Protein AF-A0A968FG43-F1 (afdb_monomer)

Radius of gyration: 19.06 Å; Cα contacts (8 Å, |Δi|>4): 86; chains: 1; bounding box: 48×20×45 Å

Foldseek 3Di:
DVVVVDDDDPPWAFPDDDCFWTATPVGDIGGHNDDDDDDDDAADPVQCPDPPQDDVRSDGDADPVRAGPPDRVD

Sequence (74 aa):
LEHRDIGYRTSAAVSKITESSVELANGEVLNSRYSMVIPPLAGVAAVARSPGLSNPKGFVLTDEGFRHEAIENV

Mean predicted aligned error: 4.42 Å

Nearest PDB structures (foldseek):
  3szf-assembly1_A-2  TM=7.725E-01  e=8.372E-03  Acidithiobacillus ferrooxidans ATCC 23270
  3t31-assembly1_A-2  TM=7.790E-01  e=1.017E-02  Acidithiobacillus ferrooxidans ATCC 23270
  3szw-assembly1_A-2  TM=7.715E-01  e=1.158E-02  Acidithiobacillus ferrooxidans ATCC 23270
  3sx6-assembly1_A-2  TM=7.799E-01  e=1.235E-02  Acidithiobacillus ferrooxidans ATCC 23270
  6rui-assembly1_Q  TM=3.130E-01  e=7.562E+00  Saccharomyces cerevisiae

pLDDT: mean 94.05, std 5.45, range [64.69, 97.75]

Solvent-accessible surface area (backbone atoms only — not comparable to full-atom values): 4940 Å² total; per-residue (Å²): 94,68,96,71,78,47,86,85,79,80,97,74,48,81,67,46,76,57,88,52,32,39,33,31,69,89,70,52,75,43,83,34,89,76,84,89,77,84,73,89,86,72,40,51,67,72,45,50,68,38,86,91,55,35,47,101,66,15,46,69,59,55,50,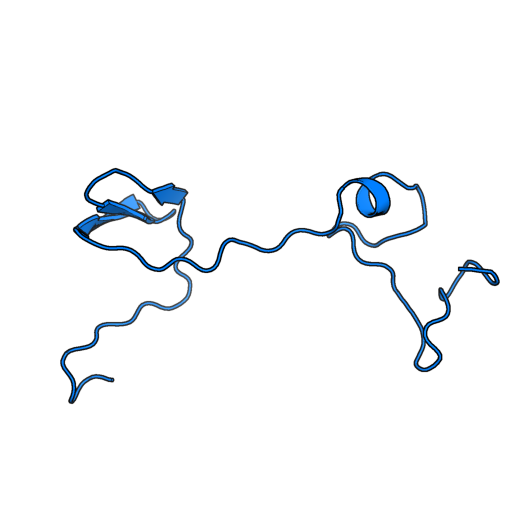99,84,63,37,31,83,87,42,93,93,82

Secondary structure (DSSP, 8-state):
-GGGT----SS--EEEE-SSEEEETTS-EEE-SS----PPP---HHHHTSTTTS-TTS---B-TTS-BSS-TT-

Structure (mmCIF, N/CA/C/O backbone):
data_AF-A0A968FG43-F1
#
_entry.id   AF-A0A968FG43-F1
#
loop_
_atom_site.group_PDB
_atom_site.id
_atom_site.type_symbol
_atom_site.label_atom_id
_atom_site.label_alt_id
_atom_site.label_comp_id
_atom_site.label_asym_id
_atom_site.label_entity_id
_atom_site.label_seq_id
_atom_site.pdbx_PDB_ins_code
_atom_site.Cartn_x
_atom_site.Cartn_y
_atom_site.Cartn_z
_atom_site.occupancy
_atom_site.B_iso_or_equiv
_atom_site.auth_seq_id
_atom_site.auth_comp_id
_atom_site.auth_asym_id
_atom_site.auth_atom_id
_atom_site.pdbx_PDB_model_num
ATOM 1 N N . LEU A 1 1 ? -24.794 2.991 1.824 1.00 64.69 1 LEU A N 1
ATOM 2 C CA . LEU A 1 1 ? -24.186 2.508 3.085 1.00 64.69 1 LEU A CA 1
ATOM 3 C C . LEU A 1 1 ? -24.914 3.077 4.297 1.00 64.69 1 LEU A C 1
ATOM 5 O O . LEU A 1 1 ? -25.251 2.309 5.181 1.00 64.69 1 LEU A O 1
ATOM 9 N N . GLU A 1 2 ? -25.251 4.366 4.286 1.00 65.81 2 GLU A N 1
ATOM 10 C CA . GLU A 1 2 ? -25.899 5.050 5.420 1.00 65.81 2 GLU A CA 1
ATOM 11 C C . GLU A 1 2 ? -27.258 4.463 5.825 1.00 65.81 2 GLU A C 1
ATOM 13 O O . GLU A 1 2 ? -27.482 4.204 6.994 1.00 65.81 2 GLU A O 1
ATOM 18 N N . HIS A 1 3 ? -28.109 4.093 4.865 1.00 81.81 3 HIS A N 1
ATOM 19 C CA . HIS A 1 3 ? -29.390 3.412 5.125 1.00 81.81 3 HIS A CA 1
ATOM 20 C C . HIS A 1 3 ? -29.254 1.979 5.685 1.00 81.81 3 HIS A C 1
ATOM 22 O O . HIS A 1 3 ? -30.252 1.284 5.850 1.00 81.81 3 HIS A O 1
ATOM 28 N N . ARG A 1 4 ? -28.021 1.493 5.870 1.00 90.69 4 ARG A N 1
ATOM 29 C CA . ARG A 1 4 ? -27.696 0.172 6.427 1.00 90.69 4 ARG A CA 1
ATOM 30 C C . ARG A 1 4 ? -26.845 0.283 7.696 1.00 90.69 4 ARG A C 1
ATOM 32 O O . ARG A 1 4 ? -26.251 -0.713 8.091 1.00 90.69 4 ARG A O 1
ATOM 39 N N . ASP A 1 5 ? -26.725 1.488 8.258 1.00 90.94 5 ASP A N 1
ATOM 40 C CA . ASP A 1 5 ? -25.911 1.787 9.440 1.00 90.94 5 ASP A CA 1
ATOM 41 C C . ASP A 1 5 ? -24.428 1.395 9.294 1.00 90.94 5 ASP A C 1
ATOM 43 O O . ASP A 1 5 ? -23.752 1.030 10.256 1.00 90.94 5 ASP A O 1
ATOM 47 N N . ILE A 1 6 ? -23.889 1.485 8.069 1.00 92.81 6 ILE A N 1
ATOM 48 C CA . ILE A 1 6 ? -22.467 1.243 7.793 1.00 92.81 6 ILE A CA 1
ATOM 49 C C . ILE A 1 6 ? -21.748 2.586 7.658 1.00 92.81 6 ILE A C 1
ATOM 51 O O . ILE A 1 6 ? -21.878 3.271 6.639 1.00 92.81 6 ILE A O 1
ATOM 55 N N . GLY A 1 7 ? -20.953 2.935 8.671 1.00 91.75 7 GLY A N 1
ATOM 56 C CA . GLY A 1 7 ? -20.029 4.066 8.613 1.00 91.75 7 GLY A CA 1
ATOM 57 C C . GLY A 1 7 ? -18.833 3.779 7.702 1.00 91.75 7 GLY A C 1
ATOM 58 O O . GLY A 1 7 ? -18.340 2.652 7.645 1.00 91.75 7 GLY A O 1
ATOM 59 N N . TYR A 1 8 ? -18.339 4.800 7.003 1.00 94.06 8 TYR A N 1
ATOM 60 C CA . TYR A 1 8 ? -17.155 4.698 6.150 1.00 94.06 8 TYR A CA 1
ATOM 61 C C . TYR A 1 8 ? -16.214 5.881 6.378 1.00 94.06 8 TYR A C 1
ATOM 63 O O . TYR A 1 8 ? -16.628 6.957 6.802 1.00 94.06 8 TYR A O 1
ATOM 71 N N . ARG A 1 9 ? -14.927 5.661 6.108 1.00 94.00 9 ARG A N 1
ATOM 72 C CA . ARG A 1 9 ? -13.870 6.670 6.195 1.00 94.00 9 ARG A CA 1
ATOM 73 C C . ARG A 1 9 ? -13.026 6.585 4.938 1.00 94.00 9 ARG A C 1
ATOM 75 O O . ARG A 1 9 ? -12.595 5.499 4.557 1.00 94.00 9 ARG A O 1
ATOM 82 N N . THR A 1 10 ? -12.791 7.719 4.298 1.00 95.38 10 THR A N 1
ATOM 83 C CA . THR A 1 10 ? -11.846 7.831 3.184 1.00 95.38 10 THR A CA 1
ATOM 84 C C . THR A 1 10 ? -10.502 8.318 3.703 1.00 95.38 10 THR A C 1
ATOM 86 O O . THR A 1 10 ? -10.437 8.943 4.760 1.00 95.38 10 THR A O 1
ATOM 89 N N . SER A 1 11 ? -9.426 8.048 2.963 1.00 95.44 11 SER A N 1
ATOM 90 C CA . SER A 1 11 ? -8.071 8.483 3.343 1.00 95.44 11 SER A CA 1
ATOM 91 C C . SER A 1 11 ? -7.618 7.970 4.721 1.00 95.44 11 SER A C 1
ATOM 93 O O . SER A 1 11 ? -6.781 8.585 5.375 1.00 95.44 11 SER A O 1
ATOM 95 N N . ALA A 1 12 ? -8.169 6.836 5.161 1.00 95.44 12 ALA A N 1
ATOM 96 C CA . ALA A 1 12 ? -7.792 6.155 6.390 1.00 95.44 12 ALA A CA 1
ATOM 97 C C . ALA A 1 12 ? -6.733 5.088 6.088 1.00 95.44 12 ALA A C 1
ATOM 99 O O . ALA A 1 12 ? -6.964 4.188 5.282 1.00 95.44 12 ALA A O 1
ATOM 100 N N . ALA A 1 13 ? -5.585 5.176 6.753 1.00 95.88 13 ALA A N 1
ATOM 101 C CA . ALA A 1 13 ? -4.558 4.143 6.728 1.00 95.88 13 ALA A CA 1
ATOM 102 C C . ALA A 1 13 ? -4.535 3.429 8.079 1.00 95.88 13 ALA A C 1
ATOM 104 O O . ALA A 1 13 ? -4.495 4.088 9.116 1.00 95.88 13 ALA A O 1
ATOM 105 N N . VAL A 1 14 ? -4.550 2.098 8.070 1.00 96.25 14 VAL A N 1
ATOM 106 C CA . VAL A 1 14 ? -4.371 1.295 9.286 1.00 96.25 14 VAL A CA 1
ATOM 107 C C . VAL A 1 14 ? -2.899 1.335 9.683 1.00 96.25 14 VAL A C 1
ATOM 109 O O . VAL A 1 14 ? -2.036 1.021 8.865 1.00 96.25 14 VAL A O 1
ATOM 112 N N . SER A 1 15 ? -2.611 1.712 10.927 1.00 96.75 15 SER A N 1
ATOM 113 C CA . SER A 1 15 ? -1.256 1.698 11.487 1.00 96.75 15 SER A CA 1
ATOM 114 C C . SER A 1 15 ? -0.997 0.441 12.313 1.00 96.75 15 SER A C 1
ATOM 116 O O . SER A 1 15 ? 0.111 -0.095 12.285 1.00 96.75 15 SER A O 1
ATOM 118 N N . LYS A 1 16 ? -2.012 -0.052 13.032 1.00 96.56 16 LYS A N 1
ATOM 119 C CA . LYS A 1 16 ? -1.886 -1.213 13.914 1.00 96.56 16 LYS A CA 1
ATOM 120 C C . LYS A 1 16 ? -3.219 -1.930 14.094 1.00 96.56 16 LYS A C 1
ATOM 122 O O . LYS A 1 16 ? -4.275 -1.310 14.171 1.00 96.56 16 LYS A O 1
ATOM 127 N N . ILE A 1 17 ? -3.153 -3.254 14.183 1.00 96.62 17 ILE A N 1
ATOM 128 C CA . ILE A 1 17 ? -4.287 -4.115 14.527 1.00 96.62 17 ILE A CA 1
ATOM 129 C C . ILE A 1 17 ? -3.980 -4.733 15.888 1.00 96.62 17 ILE A C 1
ATOM 131 O O . ILE A 1 17 ? -2.874 -5.231 16.105 1.00 96.62 17 ILE A O 1
ATOM 135 N N . THR A 1 18 ? -4.939 -4.672 16.805 1.00 96.25 18 THR A N 1
ATOM 136 C CA . THR A 1 18 ? -4.858 -5.305 18.125 1.00 96.25 18 THR A CA 1
ATOM 137 C C . THR A 1 18 ? -5.890 -6.428 18.231 1.00 96.25 18 THR A C 1
ATOM 139 O O . THR A 1 18 ? -6.619 -6.707 17.280 1.00 96.25 18 THR A O 1
ATOM 142 N N . GLU A 1 19 ? -5.963 -7.081 19.390 1.00 96.50 19 GLU A N 1
ATOM 143 C CA . GLU A 1 19 ? -6.981 -8.102 19.661 1.00 96.50 19 GLU A CA 1
ATOM 144 C C . GLU A 1 19 ? -8.417 -7.551 19.593 1.00 96.50 19 GLU A C 1
ATOM 146 O O . GLU A 1 19 ? -9.339 -8.281 19.237 1.00 96.50 19 GLU A O 1
ATOM 151 N N . SER A 1 20 ? -8.618 -6.270 19.918 1.00 97.31 20 SER A N 1
ATOM 152 C CA . SER A 1 20 ? -9.951 -5.675 20.091 1.00 97.31 20 SER A CA 1
ATOM 153 C C . SER A 1 20 ? -10.143 -4.328 19.389 1.00 97.31 20 SER A C 1
ATOM 155 O O . SER A 1 20 ? -11.184 -3.681 19.556 1.00 97.31 20 SER A O 1
ATOM 157 N N . SER A 1 21 ? -9.168 -3.879 18.594 1.00 97.56 21 SER A N 1
ATOM 158 C CA . SER A 1 21 ? -9.237 -2.602 17.886 1.00 97.56 21 SER A CA 1
ATOM 159 C C . SER A 1 21 ? -8.384 -2.539 16.617 1.00 97.56 21 SER A C 1
ATOM 161 O O . SER A 1 21 ? -7.461 -3.328 16.401 1.00 97.56 21 SER A O 1
ATOM 163 N N . VAL A 1 22 ? -8.691 -1.548 15.782 1.00 97.50 22 VAL A N 1
ATOM 164 C CA . VAL A 1 22 ? -7.867 -1.100 14.658 1.00 97.50 22 VAL A CA 1
ATOM 165 C C . VAL A 1 22 ? -7.484 0.354 14.908 1.00 97.50 22 VAL A C 1
ATOM 167 O O . VAL A 1 22 ? -8.352 1.217 15.029 1.00 97.50 22 VAL A O 1
ATOM 170 N N . GLU A 1 23 ? -6.187 0.622 14.998 1.00 97.62 23 GLU A N 1
ATOM 171 C CA . GLU A 1 23 ? -5.635 1.969 15.125 1.00 97.62 23 GLU A CA 1
ATOM 172 C C . GLU A 1 23 ? -5.332 2.513 13.721 1.00 97.62 23 GLU A C 1
ATOM 174 O O . GLU A 1 23 ? -4.749 1.825 12.872 1.00 97.62 23 GLU A O 1
ATOM 179 N N . LEU A 1 24 ? -5.750 3.750 13.464 1.00 97.06 24 LEU A N 1
ATOM 180 C CA . LEU A 1 24 ? -5.481 4.459 12.221 1.00 97.06 24 LEU A CA 1
ATOM 181 C C . LEU A 1 24 ? -4.247 5.357 12.369 1.00 97.06 24 LEU A C 1
ATOM 183 O O . LEU A 1 24 ? -3.898 5.816 13.455 1.00 97.06 24 LEU A O 1
ATOM 187 N N . ALA A 1 25 ? -3.587 5.654 11.253 1.00 97.44 25 ALA A N 1
ATOM 188 C CA . ALA A 1 25 ? -2.374 6.470 11.219 1.00 97.44 25 ALA A CA 1
ATOM 189 C C . ALA A 1 25 ? -2.587 7.921 11.694 1.00 97.44 25 ALA A C 1
ATOM 191 O O . ALA A 1 25 ? -1.633 8.576 12.098 1.00 97.44 25 ALA A O 1
ATOM 192 N N . ASN A 1 26 ? -3.828 8.418 11.670 1.00 96.62 26 ASN A N 1
ATOM 193 C CA . ASN A 1 26 ? -4.198 9.729 12.212 1.00 96.62 26 ASN A CA 1
ATOM 194 C C . ASN A 1 26 ? -4.450 9.713 13.737 1.00 96.62 26 ASN A C 1
ATOM 196 O O . ASN A 1 26 ? -4.812 10.746 14.294 1.00 96.62 26 ASN A O 1
ATOM 200 N N . GLY A 1 27 ? -4.288 8.562 14.401 1.00 96.94 27 GLY A N 1
ATOM 201 C CA . GLY A 1 27 ? -4.509 8.377 15.837 1.00 96.94 27 GLY A CA 1
ATOM 202 C C . GLY A 1 27 ? -5.928 7.950 16.229 1.00 96.94 27 GLY A C 1
ATOM 203 O O . GLY A 1 27 ? -6.166 7.679 17.403 1.00 96.94 27 GLY A O 1
ATOM 204 N N . GLU A 1 28 ? -6.876 7.863 15.290 1.0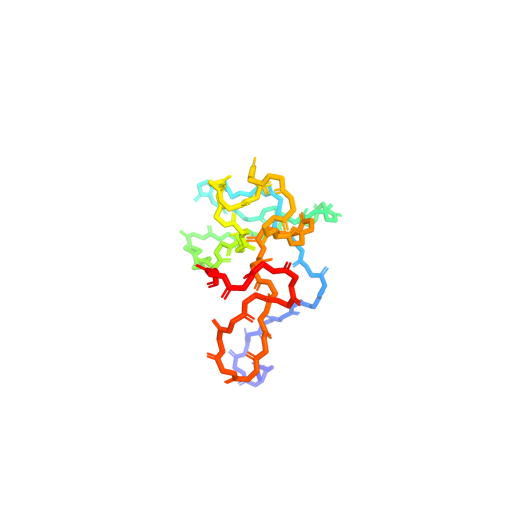0 97.38 28 GLU A N 1
ATOM 205 C CA . GLU A 1 28 ? -8.220 7.350 15.579 1.00 97.38 28 GLU A CA 1
ATOM 206 C C . GLU A 1 28 ? -8.176 5.851 15.926 1.00 97.38 28 GLU A C 1
ATOM 208 O O . GLU A 1 28 ? -7.457 5.073 15.295 1.00 97.38 28 GLU A O 1
ATOM 213 N N . VAL A 1 29 ? -8.980 5.433 16.909 1.00 97.75 29 VAL A N 1
ATOM 214 C CA . VAL A 1 29 ? -9.088 4.033 17.342 1.00 97.75 29 VAL A CA 1
ATOM 215 C C . VAL A 1 29 ? -10.496 3.515 17.082 1.00 97.75 29 VAL A C 1
ATOM 217 O O . VAL A 1 29 ? -11.478 4.058 17.587 1.00 97.75 29 VAL A O 1
ATOM 220 N N . LEU A 1 30 ? -10.590 2.430 16.315 1.00 96.62 30 LEU A N 1
ATOM 221 C CA 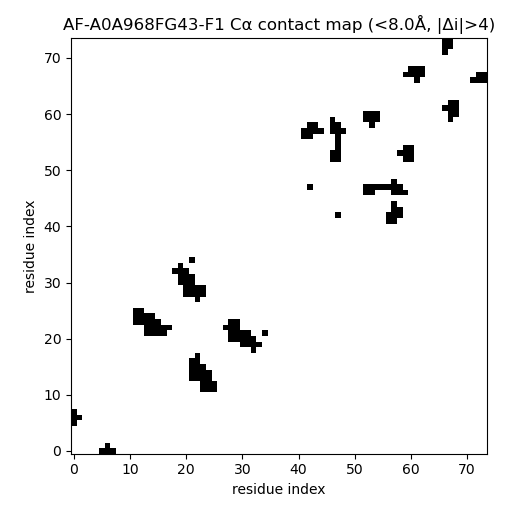. LEU A 1 30 ? -11.840 1.751 15.997 1.00 96.62 30 LEU A CA 1
ATOM 222 C C . LEU A 1 30 ? -11.948 0.471 16.822 1.00 96.62 30 LEU A C 1
ATOM 224 O O . LEU A 1 30 ? -11.206 -0.482 16.587 1.00 96.62 30 LEU A O 1
ATOM 228 N N . ASN A 1 31 ? -12.880 0.428 17.771 1.00 97.25 31 ASN A N 1
ATOM 229 C CA . ASN A 1 31 ? -13.156 -0.792 18.530 1.00 97.25 31 ASN A CA 1
ATOM 230 C C . ASN A 1 31 ? -13.773 -1.848 17.611 1.00 97.25 31 ASN A C 1
ATOM 232 O O . ASN A 1 31 ? -14.747 -1.580 16.907 1.00 97.25 31 ASN A O 1
ATOM 236 N N . SER A 1 32 ? -13.207 -3.050 17.624 1.00 95.75 32 SER A N 1
ATOM 237 C CA . SER A 1 32 ? -13.608 -4.127 16.731 1.00 95.75 32 SER A CA 1
ATOM 238 C C . SER A 1 32 ? -13.336 -5.482 17.367 1.00 95.75 32 SER A C 1
ATOM 240 O O . SER A 1 32 ? -12.192 -5.835 17.635 1.00 95.75 32 SER A O 1
ATOM 242 N N . ARG A 1 33 ? -14.395 -6.274 17.567 1.00 95.75 33 ARG A N 1
ATOM 243 C CA . ARG A 1 33 ? -14.266 -7.683 17.974 1.00 95.75 33 ARG A CA 1
ATOM 244 C C . ARG A 1 33 ? -13.856 -8.585 16.804 1.00 95.75 33 ARG A C 1
ATOM 246 O O . ARG A 1 33 ? -13.278 -9.642 17.025 1.00 95.75 33 ARG A O 1
ATOM 253 N N . TYR A 1 34 ? -14.177 -8.176 15.574 1.00 96.06 34 TYR A N 1
ATOM 254 C CA . TYR A 1 34 ? -13.866 -8.907 14.348 1.00 96.06 34 TYR A CA 1
ATOM 255 C C . TYR A 1 34 ? -13.487 -7.928 13.243 1.00 96.06 34 TYR A C 1
ATOM 257 O O . TYR A 1 34 ? -14.295 -7.090 12.848 1.00 96.06 34 TYR A O 1
ATOM 265 N N . SER A 1 35 ? -12.279 -8.076 12.707 1.00 95.12 35 SER A N 1
ATOM 266 C CA . SER A 1 35 ? -11.756 -7.207 11.655 1.00 95.12 35 SER A CA 1
ATOM 267 C C . SER A 1 35 ? -11.473 -8.019 10.399 1.00 95.12 35 SER A C 1
ATOM 269 O O . SER A 1 35 ? -10.716 -8.987 10.435 1.00 95.12 35 SER A O 1
ATOM 271 N N . MET A 1 36 ? -12.059 -7.605 9.278 1.00 95.38 36 MET A N 1
ATOM 272 C CA . MET A 1 36 ? -11.682 -8.092 7.954 1.00 95.38 36 MET A CA 1
ATOM 273 C C . MET A 1 36 ? -10.757 -7.061 7.316 1.00 95.38 36 MET A C 1
ATOM 275 O O . MET A 1 36 ? -11.126 -5.894 7.197 1.00 95.38 36 MET A O 1
ATOM 279 N N . VAL A 1 37 ? -9.550 -7.480 6.938 1.00 93.31 37 VAL A N 1
ATOM 280 C CA . VAL A 1 37 ? -8.503 -6.572 6.461 1.00 93.31 37 VAL A CA 1
ATOM 281 C C . VAL A 1 37 ? -7.977 -7.051 5.122 1.00 93.31 37 VAL A C 1
ATOM 283 O O . VAL A 1 37 ? -7.566 -8.201 4.981 1.00 93.31 37 VAL A O 1
ATOM 286 N N . ILE A 1 38 ? -7.952 -6.137 4.155 1.00 93.81 38 ILE A N 1
ATOM 287 C CA . ILE A 1 38 ? -7.154 -6.290 2.943 1.00 93.81 38 ILE A CA 1
ATOM 288 C C . ILE A 1 38 ? -5.807 -5.626 3.245 1.00 93.81 38 ILE A C 1
ATOM 290 O O . ILE A 1 38 ? -5.775 -4.407 3.437 1.00 93.81 38 ILE A O 1
ATOM 294 N N . PRO A 1 39 ? -4.714 -6.394 3.373 1.00 90.69 39 PRO A N 1
ATOM 295 C CA . PRO A 1 39 ? -3.422 -5.826 3.721 1.00 90.69 39 PRO A CA 1
ATOM 296 C C . PRO A 1 39 ? -2.914 -4.904 2.604 1.00 90.69 39 PRO A C 1
ATOM 298 O O . PRO A 1 39 ? -3.261 -5.100 1.434 1.00 90.69 39 PRO A O 1
ATOM 301 N N . PRO A 1 40 ? -2.069 -3.913 2.937 1.00 89.88 40 PRO A N 1
ATOM 302 C CA . PRO A 1 40 ? -1.398 -3.120 1.921 1.00 89.88 40 PRO A CA 1
ATOM 303 C C . PRO A 1 40 ? -0.579 -4.040 1.010 1.00 89.88 40 PRO A C 1
ATOM 305 O O . PRO A 1 40 ? 0.170 -4.900 1.477 1.00 89.88 40 PRO A O 1
ATOM 308 N N . LEU A 1 41 ? -0.729 -3.855 -0.299 1.00 89.31 41 LEU A N 1
ATOM 309 C CA . LEU A 1 41 ? -0.010 -4.626 -1.305 1.00 89.31 41 LEU A CA 1
ATOM 310 C C . LEU A 1 41 ? 1.286 -3.897 -1.665 1.00 89.31 41 LEU A C 1
ATOM 312 O O . LEU A 1 41 ? 1.258 -2.758 -2.131 1.00 89.31 41 LEU A O 1
ATOM 316 N N . ALA A 1 42 ? 2.416 -4.566 -1.453 1.00 89.44 42 ALA A N 1
ATOM 317 C CA . ALA A 1 42 ? 3.732 -4.114 -1.887 1.00 89.44 42 ALA A CA 1
ATOM 318 C C . ALA A 1 42 ? 4.232 -4.982 -3.049 1.00 89.44 42 ALA A C 1
ATOM 320 O O . ALA A 1 42 ? 3.829 -6.141 -3.181 1.00 89.44 42 ALA A O 1
ATOM 321 N N . GLY A 1 43 ? 5.125 -4.431 -3.875 1.00 91.56 43 GLY A N 1
ATOM 322 C CA . GLY A 1 43 ? 5.803 -5.203 -4.909 1.00 91.56 43 GLY A CA 1
ATOM 323 C C . GLY A 1 43 ? 6.619 -6.357 -4.323 1.00 91.56 43 GLY A C 1
ATOM 324 O O . GLY A 1 43 ? 7.058 -6.329 -3.169 1.00 91.56 43 GLY A O 1
ATOM 325 N N . VAL A 1 44 ? 6.825 -7.398 -5.130 1.00 94.75 44 VAL A N 1
ATOM 326 C CA . VAL A 1 44 ? 7.549 -8.597 -4.695 1.00 94.7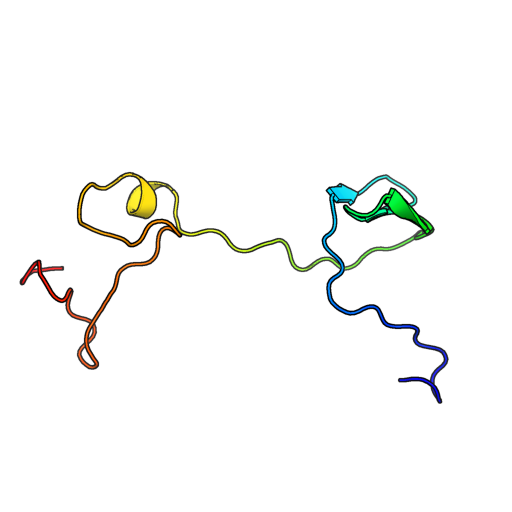5 44 VAL A CA 1
ATOM 327 C C . VAL A 1 44 ? 8.995 -8.233 -4.373 1.00 94.75 44 VAL A C 1
ATOM 329 O O . VAL A 1 44 ? 9.698 -7.633 -5.181 1.00 94.75 44 VAL A O 1
ATOM 332 N N . ALA A 1 45 ? 9.477 -8.645 -3.200 1.00 94.62 45 ALA A N 1
ATOM 333 C CA . ALA A 1 45 ? 10.776 -8.211 -2.696 1.00 94.62 45 ALA A CA 1
ATOM 334 C C . ALA A 1 45 ? 11.958 -8.612 -3.598 1.00 94.62 45 ALA A C 1
ATOM 336 O O . ALA A 1 45 ? 12.937 -7.879 -3.685 1.00 94.62 45 ALA A O 1
ATOM 337 N N . ALA A 1 46 ? 11.881 -9.760 -4.278 1.00 95.88 46 ALA A N 1
ATOM 338 C CA . ALA A 1 46 ? 12.891 -10.155 -5.259 1.00 95.88 46 ALA A CA 1
ATOM 339 C C . ALA A 1 46 ? 12.927 -9.190 -6.456 1.00 95.88 46 ALA A C 1
ATOM 341 O O . ALA A 1 46 ? 14.001 -8.765 -6.852 1.00 95.88 46 ALA A O 1
ATOM 342 N N . VAL A 1 47 ? 11.759 -8.785 -6.961 1.00 95.94 47 VAL A N 1
ATOM 343 C CA . VAL A 1 47 ? 11.619 -7.839 -8.077 1.00 95.94 47 VAL A CA 1
ATOM 344 C C . VAL A 1 47 ? 12.116 -6.447 -7.677 1.00 95.94 47 VAL A C 1
ATOM 346 O O . VAL A 1 47 ? 12.929 -5.859 -8.385 1.00 95.94 47 VAL A O 1
ATOM 349 N N . ALA A 1 48 ? 11.702 -5.957 -6.505 1.00 95.25 48 ALA A N 1
ATOM 350 C CA . ALA A 1 48 ? 12.108 -4.653 -5.975 1.00 95.25 48 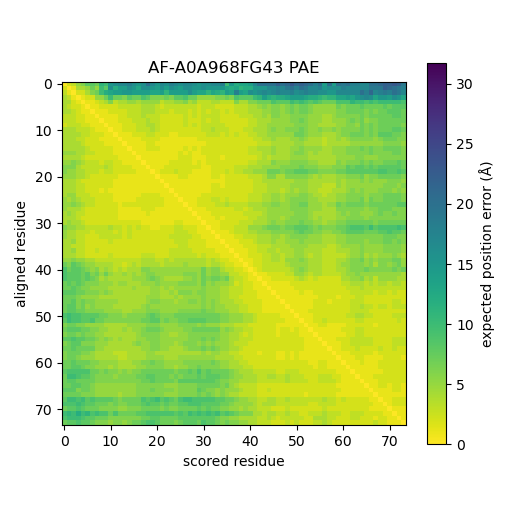ALA A CA 1
ATOM 351 C C . ALA A 1 48 ? 13.623 -4.539 -5.720 1.00 95.25 48 ALA A C 1
ATOM 353 O O . ALA A 1 48 ? 14.181 -3.446 -5.761 1.00 95.25 48 ALA A O 1
ATOM 354 N N . ARG A 1 49 ? 14.295 -5.662 -5.435 1.00 95.69 49 ARG A N 1
ATOM 355 C CA . ARG A 1 49 ? 15.744 -5.710 -5.190 1.00 95.69 49 ARG A CA 1
ATOM 356 C C . ARG A 1 49 ? 16.576 -5.975 -6.443 1.00 95.69 49 ARG A C 1
ATOM 358 O 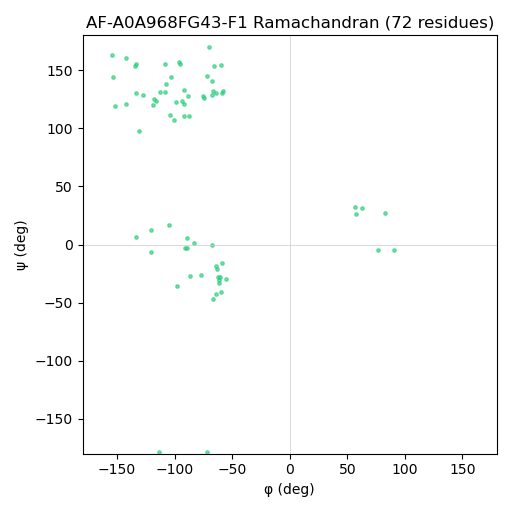O . ARG A 1 49 ? 17.798 -5.979 -6.333 1.00 95.69 49 ARG A O 1
ATOM 365 N N . SER A 1 50 ? 15.952 -6.197 -7.596 1.00 95.50 50 SER A N 1
ATOM 366 C CA . SER A 1 50 ? 16.646 -6.380 -8.870 1.00 95.50 50 SER A CA 1
ATOM 367 C C . SER A 1 50 ? 16.889 -5.017 -9.526 1.00 95.50 50 SER A C 1
ATOM 369 O O . SER A 1 50 ? 15.926 -4.377 -9.960 1.00 95.50 50 SER A O 1
ATOM 371 N N . PRO A 1 51 ? 18.146 -4.538 -9.609 1.00 93.88 51 PRO A N 1
ATOM 372 C CA . PRO A 1 51 ? 18.439 -3.223 -10.168 1.00 93.88 51 PRO A CA 1
ATOM 373 C C . PRO A 1 51 ? 17.959 -3.106 -11.617 1.00 93.88 51 PRO A C 1
ATOM 375 O O . PRO A 1 51 ? 18.243 -3.972 -12.439 1.00 93.88 51 PRO A O 1
ATOM 378 N N . GLY A 1 52 ? 17.229 -2.031 -11.922 1.00 94.31 52 GLY A N 1
ATOM 379 C CA . GLY A 1 52 ? 16.732 -1.742 -13.272 1.00 94.31 52 GLY A CA 1
ATOM 380 C C . GLY A 1 52 ? 15.520 -2.563 -13.728 1.00 94.31 52 GLY A C 1
ATOM 381 O O . GLY A 1 52 ? 15.000 -2.273 -14.797 1.00 94.31 52 GLY A O 1
ATOM 382 N N . LEU A 1 53 ? 15.051 -3.537 -12.936 1.00 96.38 53 LEU A N 1
ATOM 383 C CA . LEU A 1 53 ? 13.935 -4.419 -13.309 1.00 96.38 53 LEU A CA 1
ATOM 384 C C . LEU A 1 53 ? 12.551 -3.844 -12.973 1.00 96.38 53 LEU A C 1
ATOM 386 O O . LEU A 1 53 ? 11.542 -4.239 -13.552 1.00 96.38 53 LEU A O 1
ATOM 390 N N . SER A 1 54 ? 12.465 -2.985 -11.961 1.00 96.44 54 SER A N 1
ATOM 391 C CA . SER A 1 54 ? 11.181 -2.519 -11.445 1.00 96.44 54 SER A CA 1
ATOM 392 C C . SER A 1 54 ? 11.203 -1.059 -11.036 1.00 96.44 54 SER A C 1
ATOM 394 O O . SER A 1 54 ? 12.253 -0.460 -10.801 1.00 96.44 54 SER A O 1
ATOM 396 N N . ASN A 1 55 ? 10.011 -0.476 -10.948 1.00 93.81 55 ASN A N 1
ATOM 397 C CA . ASN A 1 55 ? 9.830 0.853 -10.382 1.00 93.81 55 ASN A CA 1
ATOM 398 C C . ASN A 1 55 ? 10.063 0.844 -8.850 1.00 93.81 55 ASN A C 1
ATOM 400 O O . ASN A 1 55 ? 10.100 -0.223 -8.234 1.00 93.81 55 ASN A O 1
ATOM 404 N N . PRO A 1 56 ? 10.140 2.012 -8.178 1.00 92.19 56 PRO A N 1
ATOM 405 C CA . PRO A 1 56 ? 10.364 2.075 -6.727 1.00 92.19 56 PRO A CA 1
ATOM 406 C C . PRO A 1 56 ? 9.309 1.365 -5.862 1.00 92.19 56 PRO A C 1
ATOM 408 O O . PRO A 1 56 ? 9.545 1.124 -4.682 1.00 92.19 56 PRO A O 1
ATOM 411 N N . LYS A 1 57 ? 8.135 1.039 -6.422 1.00 91.50 57 LYS A N 1
ATOM 412 C CA . LYS A 1 57 ? 7.081 0.274 -5.741 1.00 91.50 57 LYS A CA 1
ATOM 413 C C . LYS A 1 57 ? 7.229 -1.246 -5.926 1.00 91.50 57 LYS A C 1
ATOM 415 O O . LYS A 1 57 ? 6.452 -1.992 -5.335 1.00 91.50 57 LYS A O 1
ATOM 420 N N . GLY A 1 58 ? 8.212 -1.702 -6.707 1.00 93.94 58 GLY A N 1
ATOM 421 C CA . GLY A 1 58 ? 8.521 -3.112 -6.942 1.00 93.94 58 GLY A CA 1
ATOM 422 C C . GLY A 1 58 ? 7.666 -3.780 -8.020 1.00 93.94 58 GLY A C 1
ATOM 423 O O . GLY A 1 58 ? 7.449 -4.989 -7.949 1.00 93.94 58 GLY A O 1
ATOM 424 N N . PHE A 1 59 ? 7.166 -3.011 -8.992 1.00 95.25 59 PHE A N 1
ATOM 425 C CA . PHE A 1 59 ? 6.438 -3.531 -10.156 1.00 95.25 59 PHE A CA 1
ATOM 426 C C . PHE A 1 59 ? 7.286 -3.435 -11.425 1.00 95.25 59 PHE A C 1
ATOM 428 O O . PHE A 1 59 ? 7.945 -2.417 -11.651 1.00 95.25 59 PHE A O 1
ATOM 435 N N . VAL A 1 60 ? 7.243 -4.486 -12.244 1.00 96.12 60 VAL A N 1
ATOM 436 C CA . VAL A 1 60 ? 7.866 -4.532 -13.574 1.00 96.12 60 VAL A CA 1
ATOM 437 C C . VAL A 1 60 ? 7.010 -3.704 -14.532 1.00 96.12 60 VAL A C 1
ATOM 439 O O . VAL A 1 60 ? 5.794 -3.889 -14.574 1.00 96.12 60 VAL A O 1
ATOM 442 N N . LEU A 1 61 ? 7.626 -2.765 -15.246 1.00 95.06 61 LEU A N 1
ATOM 443 C CA . LEU A 1 61 ? 6.948 -1.953 -16.256 1.00 95.06 61 LEU A CA 1
ATOM 444 C C . LEU A 1 61 ? 7.014 -2.687 -17.593 1.00 95.06 61 LEU A C 1
ATOM 446 O O . LEU A 1 61 ? 8.099 -3.100 -18.004 1.00 95.06 61 LEU A O 1
ATOM 450 N N . THR A 1 62 ? 5.866 -2.870 -18.240 1.00 96.62 62 THR A N 1
ATOM 451 C CA . THR A 1 62 ? 5.776 -3.602 -19.503 1.00 96.62 62 THR A CA 1
ATOM 452 C C . THR A 1 62 ? 4.932 -2.870 -20.530 1.00 96.62 62 THR A C 1
ATOM 454 O O . THR A 1 62 ? 4.014 -2.128 -20.175 1.00 96.62 62 THR A O 1
ATOM 457 N N . ASP A 1 63 ? 5.193 -3.158 -21.802 1.00 95.38 63 ASP A N 1
ATOM 458 C CA . ASP A 1 63 ? 4.299 -2.804 -22.900 1.00 95.38 63 ASP A CA 1
ATOM 459 C C . ASP A 1 63 ? 3.016 -3.669 -22.907 1.00 95.38 63 ASP A C 1
ATOM 461 O O . ASP A 1 63 ? 2.803 -4.540 -22.055 1.00 95.38 63 ASP A O 1
ATOM 465 N N . GLU A 1 64 ? 2.143 -3.440 -23.892 1.00 97.06 64 GLU A N 1
ATOM 466 C CA . GLU A 1 64 ? 0.906 -4.217 -24.088 1.00 97.06 64 GLU A CA 1
ATOM 467 C C . GLU A 1 64 ? 1.164 -5.699 -24.425 1.00 97.06 64 GLU A C 1
ATOM 469 O O . GLU A 1 64 ? 0.273 -6.537 -24.282 1.00 97.06 64 GLU A O 1
ATOM 474 N N . GLY A 1 65 ? 2.379 -6.031 -24.868 1.00 96.62 65 GLY A N 1
ATOM 475 C CA . GLY A 1 65 ? 2.838 -7.389 -25.142 1.00 96.62 65 GLY A CA 1
ATOM 476 C C . GLY A 1 65 ? 3.469 -8.082 -23.933 1.00 96.62 65 GLY A C 1
ATOM 477 O O . GLY A 1 65 ? 3.974 -9.194 -24.097 1.00 96.62 65 GLY A O 1
ATOM 478 N N . PHE A 1 66 ? 3.435 -7.457 -22.750 1.00 96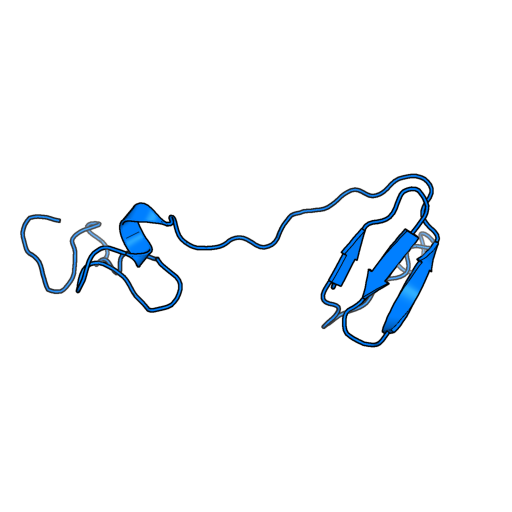.19 66 PHE A N 1
ATOM 479 C CA . PHE A 1 66 ? 4.067 -7.926 -21.513 1.00 96.19 66 PHE A CA 1
ATOM 480 C C . PHE A 1 66 ? 5.599 -8.038 -21.587 1.00 96.19 66 PHE A C 1
ATOM 482 O O . PHE A 1 66 ? 6.177 -8.891 -20.920 1.00 96.19 66 PHE A O 1
ATOM 489 N N . ARG A 1 67 ? 6.261 -7.183 -22.375 1.00 97.12 67 ARG A N 1
ATOM 490 C CA . ARG A 1 67 ? 7.730 -7.102 -22.452 1.00 97.12 67 ARG A CA 1
ATOM 491 C C . ARG A 1 67 ? 8.245 -5.896 -21.688 1.00 97.12 67 ARG A C 1
ATOM 493 O O . ARG A 1 67 ? 7.618 -4.837 -21.717 1.00 97.12 67 ARG A O 1
ATOM 500 N N . HIS A 1 68 ? 9.393 -6.027 -21.040 1.00 97.69 68 HIS A N 1
ATOM 501 C CA . HIS A 1 68 ? 10.034 -4.932 -20.332 1.00 97.69 68 HIS A CA 1
ATOM 502 C C . HIS A 1 68 ? 10.507 -3.849 -21.305 1.00 97.69 68 HIS A C 1
ATOM 504 O O . HIS A 1 68 ? 11.207 -4.121 -22.279 1.00 97.69 68 HIS A O 1
ATOM 510 N N . GLU A 1 69 ? 10.197 -2.591 -20.992 1.00 93.44 69 GLU A N 1
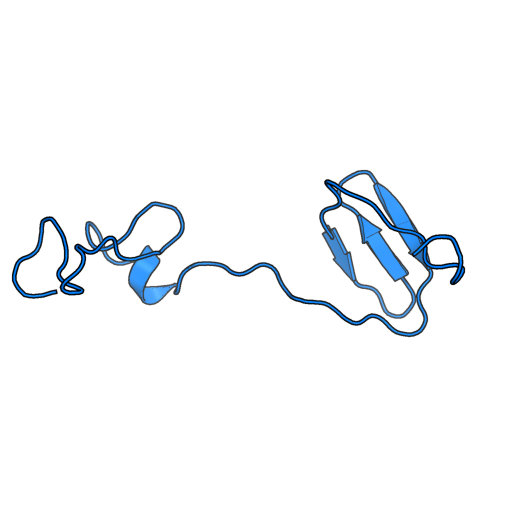ATOM 511 C CA . GLU A 1 69 ? 10.435 -1.456 -21.899 1.00 93.44 69 GLU A CA 1
ATOM 512 C C . GLU A 1 69 ? 11.917 -1.253 -22.269 1.00 93.44 69 GLU A C 1
ATOM 514 O O . GLU A 1 69 ? 12.228 -0.729 -23.336 1.00 93.44 69 GLU A O 1
ATOM 519 N N . ALA A 1 70 ? 12.840 -1.660 -21.390 1.00 93.69 70 ALA A N 1
ATOM 520 C CA . ALA A 1 70 ? 14.284 -1.458 -21.561 1.00 93.69 70 ALA A CA 1
ATOM 521 C C . ALA A 1 70 ? 15.131 -2.745 -21.592 1.00 93.69 70 ALA A C 1
ATOM 523 O O . ALA A 1 70 ? 16.340 -2.665 -21.802 1.00 93.69 70 ALA A O 1
ATOM 524 N N . ILE A 1 71 ? 14.544 -3.920 -21.333 1.00 95.88 71 ILE A N 1
ATOM 525 C CA . ILE A 1 71 ? 15.284 -5.186 -21.193 1.00 95.88 71 ILE A CA 1
ATOM 526 C C . ILE A 1 71 ? 14.579 -6.220 -22.067 1.00 95.88 71 ILE A C 1
ATOM 528 O O . ILE A 1 71 ? 13.584 -6.797 -21.664 1.00 95.88 71 ILE A O 1
ATOM 532 N N . GLU A 1 72 ? 15.089 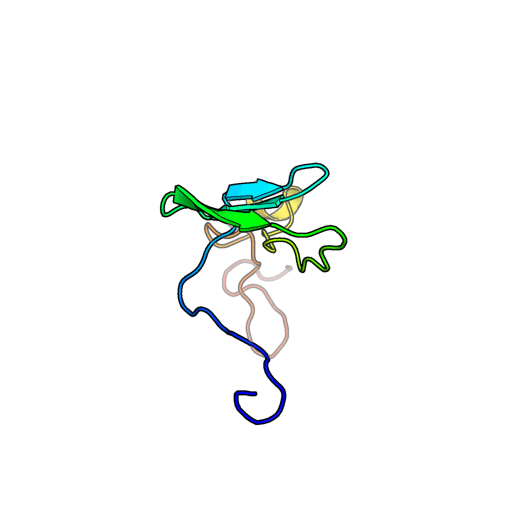-6.436 -23.276 1.00 93.06 72 GLU A N 1
ATOM 533 C CA . GLU A 1 72 ? 14.384 -7.149 -24.355 1.00 93.06 72 GLU A CA 1
ATOM 534 C C . GLU A 1 72 ? 13.894 -8.565 -23.995 1.00 93.06 72 GLU A C 1
ATOM 536 O O . GLU A 1 72 ? 12.903 -9.041 -24.545 1.00 93.06 72 GLU A O 1
ATOM 541 N N . ASN A 1 73 ? 14.585 -9.253 -23.086 1.00 94.69 73 ASN A N 1
ATOM 542 C CA . ASN A 1 73 ? 14.321 -10.645 -22.722 1.00 94.69 73 ASN A CA 1
ATOM 543 C C . ASN A 1 73 ? 13.624 -10.825 -21.360 1.00 94.69 73 ASN A C 1
ATOM 545 O O . ASN A 1 73 ? 13.671 -11.925 -20.801 1.00 94.69 73 ASN A O 1
ATOM 549 N N . VAL A 1 74 ? 13.030 -9.758 -20.826 1.00 94.69 74 VAL A N 1
ATOM 550 C CA . VAL A 1 74 ? 12.201 -9.745 -19.611 1.00 94.69 74 VAL A CA 1
ATOM 551 C C . VAL A 1 74 ? 10.777 -9.394 -20.004 1.00 94.69 74 VAL A C 1
ATOM 553 O O . VAL A 1 74 ? 9.866 -10.050 -19.463 1.00 94.69 74 VAL A O 1
#